Protein AF-A0A7C6XZ20-F1 (afdb_monomer_lite)

Radius of gyration: 19.95 Å; chains: 1; bounding box: 51×32×57 Å

Structure (mmCIF, N/CA/C/O backbone):
data_AF-A0A7C6XZ20-F1
#
_entry.id   AF-A0A7C6XZ20-F1
#
loop_
_atom_site.group_PDB
_atom_site.id
_atom_site.type_symbol
_atom_site.label_atom_id
_atom_site.label_alt_id
_atom_site.label_comp_id
_atom_site.label_asym_id
_atom_site.label_entity_id
_atom_site.label_seq_id
_atom_site.pdbx_PDB_ins_code
_atom_site.Cartn_x
_atom_site.Cartn_y
_atom_site.Cartn_z
_atom_site.occupancy
_atom_site.B_iso_or_equiv
_atom_site.auth_seq_id
_atom_site.auth_comp_id
_atom_site.auth_asym_id
_atom_site.auth_atom_id
_atom_site.pdbx_PDB_model_num
ATOM 1 N N . MET A 1 1 ? 6.135 -9.682 11.814 1.00 58.66 1 MET A N 1
ATOM 2 C CA . MET A 1 1 ? 5.650 -10.751 12.727 1.00 58.66 1 MET A CA 1
ATOM 3 C C . MET A 1 1 ? 5.813 -10.420 14.207 1.00 58.66 1 MET A C 1
ATOM 5 O O . MET A 1 1 ? 4.825 -10.504 14.920 1.00 58.66 1 MET A O 1
ATOM 9 N N . LEU A 1 2 ? 6.999 -10.022 14.689 1.00 64.19 2 LEU A N 1
ATOM 10 C CA . LEU A 1 2 ? 7.198 -9.680 16.112 1.00 64.19 2 LEU A CA 1
ATOM 11 C C . LEU A 1 2 ? 6.292 -8.533 16.599 1.00 64.19 2 LEU A C 1
ATOM 13 O O . LEU A 1 2 ? 5.723 -8.630 17.680 1.00 64.19 2 LEU A O 1
ATOM 17 N N . LEU A 1 3 ? 6.097 -7.497 15.772 1.00 65.62 3 LEU A N 1
ATOM 18 C CA . LEU A 1 3 ? 5.165 -6.393 16.048 1.00 65.62 3 LEU A CA 1
ATOM 19 C C . LEU A 1 3 ? 3.725 -6.888 16.252 1.00 65.62 3 LEU A C 1
ATOM 21 O O . LEU A 1 3 ? 3.135 -6.604 17.286 1.00 65.62 3 LEU A O 1
ATOM 25 N N . ALA A 1 4 ? 3.217 -7.725 15.342 1.00 64.19 4 ALA A N 1
ATOM 26 C CA . ALA A 1 4 ? 1.874 -8.304 15.437 1.00 64.19 4 ALA A CA 1
ATOM 27 C C . ALA A 1 4 ? 1.682 -9.178 16.693 1.00 64.19 4 ALA A C 1
ATOM 29 O O . ALA A 1 4 ? 0.608 -9.195 17.292 1.00 64.19 4 ALA A O 1
ATOM 30 N N . VAL A 1 5 ? 2.727 -9.896 17.127 1.00 68.19 5 VAL A N 1
ATOM 31 C CA . VAL A 1 5 ? 2.691 -10.666 18.382 1.00 68.19 5 VAL A CA 1
ATOM 32 C C . VAL A 1 5 ? 2.621 -9.731 19.590 1.00 68.19 5 VAL A C 1
ATOM 34 O O . VAL A 1 5 ? 1.826 -9.972 20.498 1.00 68.19 5 VAL A O 1
ATOM 37 N N . PHE A 1 6 ? 3.415 -8.660 19.610 1.00 69.44 6 PHE A N 1
ATOM 38 C CA . PHE A 1 6 ? 3.402 -7.706 20.716 1.00 69.44 6 PHE A CA 1
ATOM 39 C C . PHE A 1 6 ? 2.099 -6.895 20.782 1.00 69.44 6 PHE A C 1
ATOM 41 O O . PHE A 1 6 ? 1.522 -6.801 21.866 1.00 69.44 6 PHE A O 1
ATOM 48 N N . GLU A 1 7 ? 1.574 -6.419 19.649 1.00 66.12 7 GLU A N 1
ATOM 49 C CA . GLU A 1 7 ? 0.267 -5.746 19.578 1.00 66.12 7 GLU A CA 1
ATOM 50 C C . GLU A 1 7 ? -0.862 -6.642 20.081 1.00 66.12 7 GLU A C 1
ATOM 52 O O . GLU A 1 7 ? -1.735 -6.190 20.822 1.00 66.12 7 GLU A O 1
ATOM 57 N N . LYS A 1 8 ? -0.828 -7.938 19.744 1.00 66.50 8 LYS A N 1
ATOM 58 C CA . LYS A 1 8 ? -1.790 -8.902 20.282 1.00 66.50 8 LYS A CA 1
ATOM 59 C C . LYS A 1 8 ? -1.717 -8.962 21.810 1.00 66.50 8 LYS A C 1
ATOM 61 O O . LYS A 1 8 ? -2.749 -8.871 22.470 1.00 66.50 8 LYS A O 1
ATOM 66 N N . VAL A 1 9 ? -0.511 -9.079 22.367 1.00 68.12 9 VAL A N 1
ATOM 67 C CA . VAL A 1 9 ? -0.287 -9.179 23.819 1.00 68.12 9 VAL A CA 1
ATOM 68 C C . VAL A 1 9 ? -0.717 -7.909 24.555 1.00 68.12 9 VAL A C 1
ATOM 70 O O . VAL A 1 9 ? -1.315 -7.999 25.627 1.00 68.12 9 VAL A O 1
ATOM 73 N N . ASP A 1 10 ? -0.417 -6.726 24.022 1.00 66.38 10 ASP A N 1
ATOM 74 C CA . ASP A 1 10 ? -0.801 -5.468 24.667 1.00 66.38 10 ASP A CA 1
ATOM 75 C C . ASP A 1 10 ? -2.289 -5.147 24.475 1.00 66.38 10 ASP A C 1
ATOM 77 O O . ASP A 1 10 ? -2.934 -4.697 25.424 1.00 66.38 10 ASP A O 1
ATOM 81 N N . GLY A 1 11 ? -2.870 -5.500 23.325 1.00 64.62 11 GLY A N 1
ATOM 82 C CA . GLY A 1 11 ? -4.315 -5.466 23.120 1.00 64.62 11 GLY A CA 1
ATOM 83 C C . GLY A 1 11 ? -5.056 -6.384 24.097 1.00 64.62 11 GLY A C 1
ATOM 84 O O . GLY A 1 11 ? -6.077 -5.994 24.656 1.00 64.62 11 GLY A O 1
ATOM 85 N N . ASP A 1 12 ? -4.533 -7.582 24.374 1.00 65.44 12 ASP A N 1
ATOM 86 C CA . ASP A 1 12 ? -5.127 -8.508 25.348 1.00 65.44 12 ASP A CA 1
ATOM 87 C C . ASP A 1 12 ? -5.068 -7.959 26.783 1.00 65.44 12 ASP A C 1
ATOM 89 O O . ASP A 1 12 ? -6.020 -8.126 27.549 1.00 65.44 12 ASP A O 1
ATOM 93 N N . LYS A 1 13 ? -4.005 -7.226 27.140 1.00 63.38 13 LYS A N 1
ATOM 94 C CA . LYS A 1 13 ? -3.896 -6.550 28.446 1.00 63.38 13 LYS A CA 1
ATOM 95 C C . LYS A 1 13 ? -4.860 -5.377 28.588 1.00 63.38 13 LYS A C 1
ATOM 97 O O . LYS A 1 13 ? -5.496 -5.254 29.632 1.00 63.38 13 LYS A O 1
ATOM 102 N N . GLN A 1 14 ? -4.983 -4.527 27.567 1.00 60.72 14 GLN A N 1
ATOM 103 C CA . GLN A 1 14 ? -5.932 -3.407 27.582 1.00 60.72 14 GLN A CA 1
ATOM 104 C C . GLN A 1 14 ? -7.381 -3.909 27.660 1.00 60.72 14 GLN A C 1
ATOM 106 O O . GLN A 1 14 ? -8.166 -3.413 28.461 1.00 60.72 14 GLN A O 1
ATOM 111 N N . ARG A 1 15 ? -7.712 -4.992 26.951 1.00 61.09 15 ARG A N 1
ATOM 112 C CA . ARG A 1 15 ? -9.044 -5.617 27.004 1.00 61.09 15 ARG A CA 1
ATOM 113 C C . ARG A 1 15 ? -9.358 -6.274 28.352 1.00 61.09 15 ARG A C 1
ATOM 115 O O . ARG A 1 15 ? -10.503 -6.224 28.803 1.00 61.09 15 ARG A O 1
ATOM 122 N N . ALA A 1 16 ? -8.353 -6.853 29.016 1.00 61.03 16 ALA A N 1
ATOM 123 C CA . ALA A 1 16 ? -8.491 -7.364 30.382 1.00 61.03 16 ALA A CA 1
ATOM 124 C C . ALA A 1 16 ? -8.778 -6.242 31.398 1.00 61.03 16 ALA A C 1
ATOM 126 O O . ALA A 1 16 ? -9.517 -6.462 32.359 1.00 61.03 16 ALA A O 1
ATOM 127 N N . LEU A 1 17 ? -8.244 -5.037 31.161 1.00 60.06 17 LEU A N 1
ATOM 128 C CA . LEU A 1 17 ? -8.538 -3.829 31.940 1.00 60.06 17 LEU A CA 1
ATOM 129 C C . LEU A 1 17 ? -9.943 -3.271 31.646 1.00 60.06 17 LEU A C 1
ATOM 131 O O . LEU A 1 17 ? -10.627 -2.834 32.568 1.00 60.06 17 LEU A O 1
ATOM 135 N N . GLU A 1 18 ? -10.405 -3.334 30.395 1.00 62.81 18 GLU A N 1
ATOM 136 C CA . GLU A 1 18 ? -11.678 -2.741 29.950 1.00 62.81 18 GLU A CA 1
ATOM 137 C C . GLU A 1 18 ? -12.920 -3.637 30.142 1.00 62.81 18 GLU A C 1
ATOM 139 O O . GLU A 1 18 ? -14.040 -3.196 29.890 1.00 62.81 18 GLU A O 1
ATOM 144 N N . LYS A 1 19 ? -12.769 -4.891 30.605 1.00 55.59 19 LYS A N 1
ATOM 145 C CA . LYS A 1 19 ? -13.869 -5.874 30.791 1.00 55.59 19 LYS A CA 1
ATOM 146 C C . LYS A 1 19 ? -14.777 -6.056 29.559 1.00 55.59 19 LYS A C 1
ATOM 148 O O . LYS A 1 19 ? -15.918 -6.510 29.685 1.00 55.59 19 LYS A O 1
ATOM 153 N N . HIS A 1 20 ? -14.287 -5.761 28.359 1.00 53.84 20 HIS A N 1
ATOM 154 C CA . HIS A 1 20 ? -15.035 -5.989 27.129 1.00 53.84 20 HIS A CA 1
ATOM 155 C C . HIS A 1 20 ? -15.012 -7.485 26.776 1.00 53.84 20 HIS A C 1
ATOM 157 O O . HIS A 1 20 ? -13.982 -8.036 26.387 1.00 53.84 20 HIS A O 1
ATOM 163 N N . LYS A 1 21 ? -16.163 -8.161 26.892 1.00 50.88 21 LYS A N 1
ATOM 164 C CA . LYS A 1 21 ? -16.371 -9.502 26.321 1.00 50.88 21 LYS A CA 1
ATOM 165 C C . LYS A 1 21 ? -16.466 -9.375 24.800 1.00 50.88 21 LYS A C 1
ATOM 167 O O . LYS A 1 21 ? -17.549 -9.175 24.264 1.00 50.88 21 LYS A O 1
ATOM 172 N N . SER A 1 22 ? -15.329 -9.456 24.121 1.00 50.06 22 SER A N 1
ATOM 173 C CA . SER A 1 22 ? -15.286 -9.718 22.682 1.00 50.06 22 SER A CA 1
ATOM 174 C C . SER A 1 22 ? -15.245 -11.227 22.444 1.00 50.06 22 SER A C 1
ATOM 176 O O . SER A 1 22 ? -14.646 -11.964 23.233 1.00 50.06 22 SER A O 1
ATOM 178 N N . ASP A 1 23 ? -15.909 -11.689 21.384 1.00 48.66 23 ASP A N 1
ATOM 179 C CA . ASP A 1 23 ? -16.017 -13.097 21.013 1.00 48.66 23 ASP A CA 1
ATOM 180 C C . ASP A 1 23 ? -14.631 -13.752 20.923 1.00 48.66 23 ASP A C 1
ATOM 182 O O . ASP A 1 23 ? -13.866 -13.543 19.977 1.00 48.66 23 ASP A O 1
ATOM 186 N N . ALA A 1 24 ? -14.317 -14.603 21.906 1.00 51.88 24 ALA A N 1
ATOM 187 C CA . ALA A 1 24 ? -13.035 -15.301 22.024 1.00 51.88 24 ALA A CA 1
ATOM 188 C C . ALA A 1 24 ? -12.638 -16.051 20.736 1.00 51.88 24 ALA A C 1
ATOM 190 O O . ALA A 1 24 ? -11.450 -16.214 20.453 1.00 51.88 24 ALA A O 1
ATOM 191 N N . LYS A 1 25 ? -13.628 -16.432 19.919 1.00 46.69 25 LYS A N 1
ATOM 192 C CA . LYS A 1 25 ? -13.483 -17.139 18.642 1.00 46.69 25 LYS A CA 1
ATOM 193 C C . LYS A 1 25 ? -12.648 -16.380 17.596 1.00 46.69 25 LYS A C 1
ATOM 195 O O . LYS A 1 25 ? -11.994 -17.034 16.789 1.00 46.69 25 LYS A O 1
ATOM 200 N N . TYR A 1 26 ? -12.615 -15.042 17.632 1.00 49.41 26 TYR A N 1
ATOM 201 C CA . TYR A 1 26 ? -11.844 -14.216 16.684 1.00 49.41 26 TYR A CA 1
ATOM 202 C C . TYR A 1 26 ? -10.477 -13.753 17.219 1.00 49.41 26 TYR A C 1
ATOM 204 O O . TYR A 1 26 ? -9.626 -13.345 16.435 1.00 49.41 26 TYR A O 1
ATOM 212 N N . ILE A 1 27 ? -10.231 -13.855 18.531 1.00 51.84 27 ILE A N 1
ATOM 213 C CA . ILE A 1 27 ? -9.005 -13.348 19.186 1.00 51.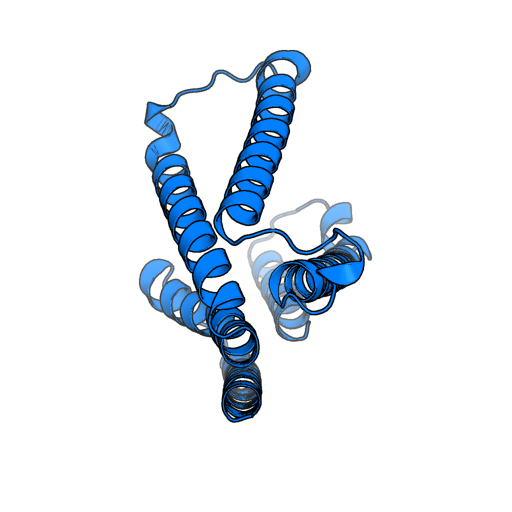84 27 ILE A CA 1
ATOM 214 C C . ILE A 1 27 ? -8.033 -14.490 19.552 1.00 51.84 27 ILE A C 1
ATOM 216 O O . ILE A 1 27 ? -6.809 -14.331 19.485 1.00 51.84 27 ILE A O 1
ATOM 220 N N . THR A 1 28 ? -8.552 -15.682 19.877 1.00 51.19 28 THR A N 1
ATOM 221 C CA . THR A 1 28 ? -7.727 -16.848 20.269 1.00 51.19 28 THR A CA 1
ATOM 222 C C . THR A 1 28 ? -7.436 -17.841 19.143 1.00 51.19 28 THR A C 1
ATOM 224 O O . THR A 1 28 ? -6.599 -18.724 19.312 1.00 51.19 28 THR A O 1
ATOM 227 N N . GLY A 1 29 ? -8.060 -17.697 17.975 1.00 52.72 29 GLY A N 1
ATOM 228 C CA . GLY A 1 29 ? -7.877 -18.634 16.871 1.00 52.72 29 GLY A CA 1
ATOM 229 C C . GLY A 1 29 ? -6.552 -18.427 16.141 1.00 52.72 29 GLY A C 1
ATOM 230 O O . GLY A 1 29 ? -6.146 -17.293 15.890 1.00 52.72 29 GLY A O 1
ATOM 231 N N . ALA A 1 30 ? -5.928 -19.526 15.717 1.00 61.94 30 ALA A N 1
ATOM 232 C CA . ALA A 1 30 ? -4.794 -19.562 14.789 1.00 61.94 30 ALA A CA 1
ATOM 233 C C . ALA A 1 30 ? -4.916 -18.566 13.611 1.00 61.94 30 ALA A C 1
ATOM 235 O O . ALA A 1 30 ? -3.903 -18.076 13.128 1.00 61.94 30 ALA A O 1
ATOM 236 N N . VAL A 1 31 ? -6.144 -18.195 13.221 1.00 64.50 31 VAL A N 1
ATOM 237 C CA . VAL A 1 31 ? -6.498 -17.166 12.228 1.00 64.50 31 VAL A CA 1
ATOM 238 C C . VAL A 1 31 ? -5.764 -15.830 12.424 1.00 64.50 31 VAL A C 1
ATOM 240 O O . VAL A 1 31 ? -5.301 -15.265 11.441 1.00 64.50 31 VAL A O 1
ATOM 243 N N . ALA A 1 32 ? -5.588 -15.339 13.658 1.00 68.75 32 ALA A N 1
ATOM 244 C CA . ALA A 1 32 ? -4.945 -14.038 13.903 1.00 68.75 32 ALA A CA 1
ATOM 245 C C . ALA A 1 32 ? -3.444 -14.016 13.552 1.00 68.75 32 ALA A C 1
ATOM 247 O O . ALA A 1 32 ? -2.888 -12.960 13.273 1.00 68.75 32 ALA A O 1
ATOM 248 N N . ILE A 1 33 ? -2.788 -15.178 13.575 1.00 73.56 33 ILE A N 1
ATOM 249 C CA . ILE A 1 33 ? -1.377 -15.340 13.191 1.00 73.56 33 ILE A CA 1
ATOM 250 C C . ILE A 1 33 ? -1.283 -15.840 11.746 1.00 73.56 33 ILE A C 1
ATOM 252 O O . ILE A 1 33 ? -0.428 -15.400 10.984 1.00 73.56 33 ILE A O 1
ATOM 256 N N . PHE A 1 34 ? -2.196 -16.728 11.359 1.00 81.44 34 PHE A N 1
ATOM 257 C CA . PHE A 1 34 ? -2.276 -17.299 10.024 1.00 81.44 34 PHE A CA 1
ATOM 258 C C . PHE A 1 34 ? -2.538 -16.235 8.957 1.00 81.44 34 PHE A C 1
ATOM 260 O O . PHE A 1 34 ? -1.907 -16.280 7.909 1.00 81.44 34 PHE A O 1
ATOM 267 N N . LEU A 1 35 ? -3.411 -15.258 9.223 1.00 80.69 35 LEU A N 1
ATOM 268 C CA . LEU A 1 35 ? -3.744 -14.213 8.256 1.00 80.69 35 LEU A CA 1
ATOM 269 C C . LEU A 1 35 ? -2.526 -13.328 7.901 1.00 80.69 35 LEU A C 1
ATOM 271 O O . LEU A 1 35 ? -2.255 -13.202 6.711 1.00 80.69 35 LEU A O 1
ATOM 275 N N . PRO A 1 36 ? -1.733 -12.797 8.860 1.00 81.75 36 PRO A N 1
ATOM 276 C CA . PRO A 1 36 ? -0.479 -12.107 8.543 1.00 81.75 36 PRO A CA 1
ATOM 277 C C . PRO A 1 36 ? 0.544 -12.962 7.787 1.00 81.75 36 PRO A C 1
ATOM 279 O O . PRO A 1 36 ? 1.247 -12.443 6.927 1.00 81.75 36 PRO A O 1
ATOM 282 N N . ILE A 1 37 ? 0.653 -14.257 8.108 1.00 83.88 37 ILE A N 1
ATOM 283 C CA . ILE A 1 37 ? 1.583 -15.167 7.419 1.00 83.88 37 ILE A CA 1
ATOM 284 C C . ILE A 1 37 ? 1.138 -15.379 5.973 1.00 83.88 37 ILE A C 1
ATOM 286 O O . ILE A 1 37 ? 1.939 -15.231 5.056 1.00 83.88 37 ILE A O 1
ATOM 290 N N . LEU A 1 38 ? -0.137 -15.711 5.770 1.00 86.06 38 LEU A N 1
ATOM 291 C CA . LEU A 1 38 ? -0.709 -15.916 4.446 1.00 86.06 38 LEU A CA 1
ATOM 292 C C . LEU A 1 38 ? -0.606 -14.642 3.604 1.00 86.06 38 LEU A C 1
ATOM 294 O O . LEU A 1 38 ? -0.208 -14.719 2.447 1.00 86.06 38 LEU A O 1
ATOM 298 N N . TYR A 1 39 ? -0.904 -13.486 4.203 1.00 84.75 39 TYR A N 1
ATOM 299 C CA . TYR A 1 39 ? -0.719 -12.185 3.571 1.00 84.75 39 TYR A CA 1
ATOM 300 C C . TYR A 1 39 ? 0.730 -11.996 3.122 1.00 84.75 39 TYR A C 1
ATOM 302 O O . TYR A 1 39 ? 0.954 -11.743 1.950 1.00 84.75 39 TYR A O 1
ATOM 310 N N . ALA A 1 40 ? 1.711 -12.211 4.006 1.00 84.38 40 ALA A N 1
ATOM 311 C CA . ALA A 1 40 ? 3.124 -12.042 3.665 1.00 84.38 40 ALA A CA 1
ATOM 312 C C . ALA A 1 40 ? 3.590 -12.975 2.532 1.00 84.38 40 ALA A C 1
ATOM 314 O O . ALA A 1 40 ? 4.429 -12.589 1.724 1.00 84.38 40 ALA A O 1
ATOM 315 N N . ILE A 1 41 ? 3.046 -14.195 2.456 1.00 87.31 41 ILE A N 1
ATOM 316 C CA . ILE A 1 41 ? 3.342 -15.128 1.360 1.00 87.31 41 ILE A CA 1
ATOM 317 C C . ILE A 1 41 ? 2.756 -14.613 0.043 1.00 87.31 41 ILE A C 1
ATOM 319 O O . ILE A 1 41 ? 3.467 -14.570 -0.956 1.00 87.31 41 ILE A O 1
ATOM 323 N N . ILE A 1 42 ? 1.477 -14.226 0.032 1.00 87.56 42 ILE A N 1
ATOM 324 C CA . ILE A 1 42 ? 0.810 -13.718 -1.176 1.00 87.56 42 ILE A CA 1
ATOM 325 C C . ILE A 1 42 ? 1.488 -12.428 -1.654 1.00 87.56 42 ILE A C 1
ATOM 327 O O . ILE A 1 42 ? 1.783 -12.295 -2.838 1.00 87.56 42 ILE A O 1
ATOM 331 N N . ASP A 1 43 ? 1.783 -11.518 -0.730 1.00 84.62 43 ASP A N 1
ATOM 332 C CA . ASP A 1 43 ? 2.450 -10.236 -0.968 1.00 84.62 43 ASP A CA 1
ATOM 333 C C . ASP A 1 43 ? 3.854 -10.424 -1.560 1.00 84.62 43 ASP A C 1
ATOM 335 O O . ASP A 1 43 ? 4.183 -9.834 -2.589 1.00 84.62 43 ASP A O 1
ATOM 339 N N . GLY A 1 44 ? 4.651 -11.331 -0.982 1.00 80.69 44 GLY A N 1
ATOM 340 C CA . GLY A 1 44 ? 5.981 -11.664 -1.491 1.00 80.69 44 GLY A CA 1
ATOM 341 C C . GLY A 1 44 ? 5.952 -12.314 -2.876 1.00 80.69 44 GLY A C 1
ATOM 342 O O . GLY A 1 44 ? 6.767 -11.973 -3.729 1.00 80.69 44 GLY A O 1
ATOM 343 N N . VAL A 1 45 ? 4.997 -13.217 -3.130 1.00 85.50 45 VAL A N 1
ATOM 344 C CA . VAL A 1 45 ? 4.816 -13.834 -4.457 1.00 85.50 45 VAL A CA 1
ATOM 345 C C . VAL A 1 45 ? 4.394 -12.791 -5.492 1.00 85.50 45 VAL A C 1
ATOM 347 O O . VAL A 1 45 ? 4.916 -12.803 -6.602 1.00 85.50 45 VAL A O 1
ATOM 350 N N . THR A 1 46 ? 3.489 -11.883 -5.128 1.00 81.62 46 THR A N 1
ATOM 351 C CA . THR A 1 46 ? 2.978 -10.846 -6.035 1.00 81.62 46 THR A CA 1
ATOM 352 C C . THR A 1 46 ? 4.076 -9.844 -6.372 1.00 81.62 46 THR A C 1
ATOM 354 O O . THR A 1 46 ? 4.393 -9.681 -7.541 1.00 81.62 46 THR A O 1
ATOM 357 N N . SER A 1 47 ? 4.771 -9.313 -5.361 1.00 77.38 47 SER A N 1
ATOM 358 C CA . SER A 1 47 ? 5.890 -8.378 -5.551 1.00 77.38 47 SER A CA 1
ATOM 359 C C . SER A 1 47 ? 7.021 -8.980 -6.390 1.00 77.38 47 SER A C 1
ATOM 361 O O . SER A 1 47 ? 7.666 -8.287 -7.173 1.00 77.38 47 SER A O 1
ATOM 363 N N . PHE A 1 48 ? 7.274 -10.284 -6.238 1.00 78.06 48 PHE A N 1
ATOM 364 C CA . PHE A 1 48 ? 8.243 -10.990 -7.067 1.00 78.06 48 PHE A CA 1
ATOM 365 C C . PHE A 1 48 ? 7.778 -11.088 -8.523 1.00 78.06 48 PHE A C 1
ATOM 367 O O . PHE A 1 48 ? 8.560 -10.807 -9.425 1.00 78.06 48 PHE A O 1
ATOM 374 N N . LEU A 1 49 ? 6.514 -11.452 -8.764 1.00 78.69 49 LEU A N 1
ATOM 375 C CA . LEU A 1 49 ? 5.942 -11.482 -10.112 1.00 78.69 49 LEU A CA 1
ATOM 376 C C . LEU A 1 49 ? 5.933 -10.093 -10.760 1.00 78.69 49 LEU A C 1
ATOM 378 O O . LEU A 1 49 ? 6.288 -9.995 -11.930 1.00 78.69 49 LEU A O 1
ATOM 382 N N . ASP A 1 50 ? 5.612 -9.038 -10.010 1.00 76.69 50 ASP A N 1
ATOM 383 C CA . ASP A 1 50 ? 5.683 -7.652 -10.484 1.00 76.69 50 ASP A CA 1
ATOM 384 C C . ASP A 1 50 ? 7.101 -7.287 -10.907 1.00 76.69 50 ASP A C 1
ATOM 386 O O . ASP A 1 50 ? 7.305 -6.791 -12.012 1.00 76.69 50 ASP A O 1
ATOM 390 N N . GLY A 1 51 ? 8.091 -7.620 -10.074 1.00 74.50 51 GLY A N 1
ATOM 391 C CA . GLY A 1 51 ? 9.499 -7.471 -10.423 1.00 74.50 51 GLY A CA 1
ATOM 392 C C . GLY A 1 51 ? 9.853 -8.208 -11.717 1.00 74.50 51 GLY A C 1
ATOM 393 O O . GLY A 1 51 ? 10.478 -7.625 -12.589 1.00 74.50 51 GLY A O 1
ATOM 394 N N . LEU A 1 52 ? 9.417 -9.459 -11.906 1.00 73.81 52 LEU A N 1
ATOM 395 C CA . LEU A 1 52 ? 9.715 -10.222 -13.130 1.00 73.81 52 LEU A CA 1
ATOM 396 C C . LEU A 1 52 ? 9.035 -9.666 -14.390 1.00 73.81 52 LEU A C 1
ATOM 398 O O . LEU A 1 52 ? 9.621 -9.724 -15.473 1.00 73.81 52 LEU A O 1
ATOM 402 N N . VAL A 1 53 ? 7.803 -9.173 -14.258 1.00 72.69 53 VAL A N 1
ATOM 403 C CA . VAL A 1 53 ? 7.010 -8.601 -15.357 1.00 72.69 53 VAL A CA 1
ATOM 404 C C . VAL A 1 53 ? 7.536 -7.217 -15.756 1.00 72.69 53 VAL A C 1
ATOM 406 O O . VAL A 1 53 ? 7.521 -6.889 -16.942 1.00 72.69 53 VAL A O 1
ATOM 409 N N . LEU A 1 54 ? 8.040 -6.430 -14.798 1.00 70.81 54 LEU A N 1
ATOM 410 C CA . LEU A 1 54 ? 8.528 -5.062 -15.015 1.00 70.81 54 LEU A CA 1
ATOM 411 C C . LEU A 1 54 ? 10.031 -4.974 -15.339 1.00 70.81 54 LEU A C 1
ATOM 413 O O . LEU A 1 54 ? 10.428 -4.095 -16.093 1.00 70.81 54 LEU A O 1
ATOM 417 N N . ASP A 1 55 ? 10.871 -5.898 -14.857 1.00 67.56 55 ASP A N 1
ATOM 418 C CA . ASP A 1 55 ? 12.339 -5.903 -15.062 1.00 67.56 55 ASP A CA 1
ATOM 419 C C . ASP A 1 55 ? 12.747 -6.230 -16.519 1.00 67.56 55 ASP A C 1
ATOM 421 O O . ASP A 1 55 ? 13.928 -6.343 -16.841 1.00 67.56 55 ASP A O 1
ATOM 425 N N . GLY A 1 56 ? 11.786 -6.431 -17.433 1.00 59.59 56 GLY A N 1
ATOM 426 C CA . GLY A 1 56 ? 12.013 -6.582 -18.879 1.00 59.59 56 GLY A CA 1
ATOM 427 C C . GLY A 1 56 ? 12.784 -7.841 -19.310 1.00 59.59 56 GLY A C 1
ATOM 428 O O . GLY A 1 56 ? 12.789 -8.186 -20.490 1.00 59.59 56 GLY A O 1
ATOM 429 N N . LYS A 1 57 ? 13.387 -8.592 -18.378 1.00 58.31 57 LYS A N 1
ATOM 430 C CA . LYS A 1 57 ? 14.185 -9.808 -18.637 1.00 58.31 57 LYS A CA 1
ATOM 431 C C . LYS A 1 57 ? 13.387 -10.960 -19.254 1.00 58.31 57 LYS A C 1
ATOM 433 O O . LYS A 1 57 ? 13.981 -11.867 -19.830 1.00 58.31 57 LYS A O 1
ATOM 438 N N . PHE A 1 58 ? 12.058 -10.920 -19.165 1.00 57.28 58 PHE A N 1
ATOM 439 C CA . PHE A 1 58 ? 11.146 -11.880 -19.797 1.00 57.28 58 PHE A CA 1
ATOM 440 C C . PHE A 1 58 ? 10.450 -11.324 -21.050 1.00 57.28 58 PHE A C 1
ATOM 442 O O . PHE A 1 58 ? 9.482 -11.924 -21.529 1.00 57.28 58 PHE A O 1
ATOM 449 N N . ALA A 1 59 ? 10.948 -10.217 -21.618 1.00 55.88 59 ALA A N 1
ATOM 450 C CA . ALA A 1 59 ? 10.438 -9.651 -22.869 1.00 55.88 59 ALA A CA 1
ATOM 451 C C . ALA A 1 59 ? 10.439 -10.672 -24.017 1.00 55.88 59 ALA A C 1
ATOM 453 O O . ALA A 1 59 ? 9.468 -10.742 -24.767 1.00 55.88 59 ALA A O 1
ATOM 454 N N . ASP A 1 60 ? 11.450 -11.546 -24.079 1.00 56.44 60 ASP A N 1
ATOM 455 C CA . ASP A 1 60 ? 11.539 -12.620 -25.080 1.00 56.44 60 ASP A CA 1
ATOM 456 C C . ASP A 1 60 ? 10.428 -13.684 -24.961 1.00 56.44 60 ASP A C 1
ATOM 458 O O . ASP A 1 60 ? 10.153 -14.403 -25.921 1.00 56.44 60 ASP A O 1
ATOM 462 N N . TYR A 1 61 ? 9.750 -13.782 -23.812 1.00 59.69 61 TYR A N 1
ATOM 463 C CA . TYR A 1 61 ? 8.648 -14.724 -23.580 1.00 59.69 61 TYR A CA 1
ATOM 464 C C . TYR A 1 61 ? 7.258 -14.074 -23.702 1.00 59.69 61 TYR A C 1
ATOM 466 O O . TYR A 1 61 ? 6.254 -14.761 -23.515 1.00 59.69 61 TYR A O 1
ATOM 474 N N . GLY A 1 62 ? 7.181 -12.771 -24.007 1.00 58.94 62 GLY A N 1
ATOM 475 C CA . GLY A 1 62 ? 5.920 -12.024 -24.118 1.00 58.94 62 GLY A CA 1
ATOM 476 C C . GLY A 1 62 ? 5.289 -11.614 -22.781 1.00 58.94 62 GLY A C 1
ATOM 477 O O . GLY A 1 62 ? 4.110 -11.278 -22.753 1.00 58.94 62 GLY A O 1
ATOM 478 N N . TRP A 1 63 ? 6.054 -11.656 -21.682 1.00 60.06 63 TRP A N 1
ATOM 479 C CA . TRP A 1 63 ? 5.586 -11.317 -20.327 1.00 60.06 63 TRP A CA 1
ATOM 480 C C . TRP A 1 63 ? 6.048 -9.943 -19.833 1.00 60.06 63 TRP A C 1
ATOM 482 O O . TRP A 1 63 ? 5.683 -9.557 -18.728 1.00 60.06 63 TRP A O 1
ATOM 492 N N . ALA A 1 64 ? 6.846 -9.209 -20.614 1.00 65.12 64 ALA A N 1
ATOM 493 C CA . ALA A 1 64 ? 7.213 -7.845 -20.257 1.00 65.12 64 ALA A CA 1
ATOM 494 C C . ALA A 1 64 ? 6.049 -6.907 -20.581 1.00 65.12 64 ALA A C 1
ATOM 496 O O . ALA A 1 64 ? 5.717 -6.722 -21.753 1.00 65.12 64 ALA A O 1
ATOM 497 N N . LEU A 1 65 ? 5.437 -6.335 -19.548 1.00 68.69 65 LEU A N 1
ATOM 498 C CA . LEU A 1 65 ? 4.508 -5.223 -19.717 1.00 68.69 65 LEU A CA 1
ATOM 499 C C . LEU A 1 65 ? 5.303 -3.924 -19.640 1.00 68.69 65 LEU A C 1
ATOM 501 O O . LEU A 1 65 ? 6.142 -3.750 -18.758 1.00 68.69 65 LEU A O 1
ATOM 505 N N . SER A 1 66 ? 5.004 -2.989 -20.537 1.00 75.00 66 SER A N 1
ATOM 506 C CA . SER A 1 66 ? 5.435 -1.605 -20.345 1.00 75.00 66 SER A CA 1
ATOM 507 C C . SER A 1 66 ? 4.809 -1.019 -19.074 1.00 75.00 66 SER A C 1
ATOM 509 O O . SER A 1 66 ? 3.747 -1.455 -18.631 1.00 75.00 66 SER A O 1
ATOM 511 N N . GLU A 1 67 ? 5.423 0.022 -18.514 1.00 72.50 67 GLU A N 1
ATOM 512 C CA . GLU A 1 67 ? 4.930 0.736 -17.322 1.00 72.50 67 GLU A CA 1
ATOM 513 C C . GLU A 1 67 ? 3.455 1.141 -17.458 1.00 72.50 67 GLU A C 1
ATOM 515 O O . GLU A 1 67 ? 2.651 1.000 -16.536 1.00 72.50 67 GLU A O 1
ATOM 520 N N . TYR A 1 68 ? 3.082 1.589 -18.657 1.00 77.75 68 TYR A N 1
ATOM 521 C CA . TYR A 1 68 ? 1.717 1.974 -18.992 1.00 77.75 68 TYR A CA 1
ATOM 522 C C . TYR A 1 68 ? 0.767 0.777 -19.035 1.00 77.75 68 TYR A C 1
ATOM 524 O O . TYR A 1 68 ? -0.339 0.861 -18.505 1.00 77.75 68 TYR A O 1
ATOM 532 N N . GLU A 1 69 ? 1.177 -0.339 -19.637 1.00 79.19 69 GLU A N 1
ATOM 533 C CA . GLU A 1 69 ? 0.367 -1.560 -19.665 1.00 79.19 69 GLU A CA 1
ATOM 534 C C . GLU A 1 69 ? 0.194 -2.141 -18.262 1.00 79.19 69 GLU A C 1
ATOM 536 O O . GLU A 1 69 ? -0.906 -2.569 -17.910 1.00 79.19 69 GLU A O 1
ATOM 541 N N . ALA A 1 70 ? 1.248 -2.109 -17.444 1.00 79.38 70 ALA A N 1
ATOM 542 C CA . ALA A 1 70 ? 1.197 -2.539 -16.056 1.00 79.38 70 ALA A CA 1
ATOM 543 C C . ALA A 1 70 ? 0.221 -1.667 -15.259 1.00 79.38 70 ALA A C 1
ATOM 545 O O . ALA A 1 70 ? -0.690 -2.197 -14.624 1.00 79.38 70 ALA A O 1
ATOM 546 N N . ASN A 1 71 ? 0.329 -0.338 -15.361 1.00 83.88 71 ASN A N 1
ATOM 547 C CA . ASN A 1 71 ? -0.579 0.568 -14.661 1.00 83.88 71 ASN A CA 1
ATOM 548 C C . ASN A 1 71 ? -2.044 0.383 -15.104 1.00 83.88 71 ASN A C 1
ATOM 550 O O . ASN A 1 71 ? -2.937 0.324 -14.261 1.00 83.88 71 ASN A O 1
ATOM 554 N N . ILE A 1 72 ? -2.298 0.205 -16.407 1.00 84.62 72 ILE A N 1
ATOM 555 C CA . ILE A 1 72 ? -3.648 -0.073 -16.927 1.00 84.62 72 ILE A CA 1
ATOM 556 C C . ILE A 1 72 ? -4.180 -1.409 -16.392 1.00 84.62 72 ILE A C 1
ATOM 558 O O . ILE A 1 72 ? -5.334 -1.489 -15.973 1.00 84.62 72 ILE A O 1
ATOM 562 N N . SER A 1 73 ? -3.358 -2.460 -16.381 1.00 85.62 73 SER A N 1
ATOM 563 C CA . SER A 1 73 ? -3.738 -3.774 -15.846 1.00 85.62 73 SER A CA 1
ATOM 564 C C . SER A 1 73 ? -4.114 -3.694 -14.360 1.00 85.62 73 SER A C 1
ATOM 566 O O . SER A 1 73 ? -5.133 -4.247 -13.926 1.00 85.62 73 SER A O 1
ATOM 568 N N . TYR A 1 74 ? -3.342 -2.928 -13.588 1.00 82.81 74 TYR A N 1
ATOM 569 C CA . TYR A 1 74 ? -3.626 -2.652 -12.185 1.00 82.81 74 TYR A CA 1
ATOM 570 C C . TYR A 1 74 ? -4.948 -1.897 -11.990 1.00 82.81 74 TYR A C 1
A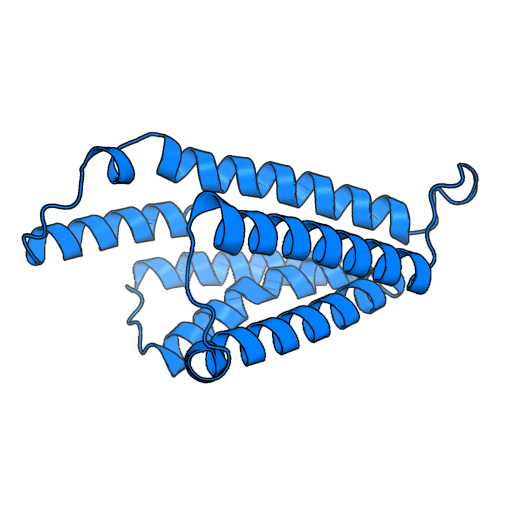TOM 572 O O . TYR A 1 74 ? -5.808 -2.345 -11.226 1.00 82.81 74 TYR A O 1
ATOM 580 N N . GLU A 1 75 ? -5.164 -0.799 -12.720 1.00 86.06 75 GLU A N 1
ATOM 581 C CA . GLU A 1 75 ? -6.409 -0.021 -12.659 1.00 86.06 75 GLU A CA 1
ATOM 582 C C . GLU A 1 75 ? -7.640 -0.859 -13.046 1.00 86.06 75 GLU A C 1
ATOM 584 O O . GLU A 1 75 ? -8.686 -0.770 -12.396 1.00 86.06 75 GLU A O 1
ATOM 589 N N . LEU A 1 76 ? -7.520 -1.732 -14.053 1.00 87.06 76 LEU A N 1
ATOM 590 C CA . LEU A 1 76 ? -8.587 -2.655 -14.452 1.00 87.06 76 LEU A CA 1
ATOM 591 C C . LEU A 1 76 ? -8.894 -3.694 -13.369 1.00 87.06 76 LEU A C 1
ATOM 593 O O . LEU A 1 76 ? -10.061 -4.018 -13.136 1.00 87.06 76 LEU A O 1
ATOM 597 N N . THR A 1 77 ? -7.870 -4.192 -12.677 1.00 87.75 77 THR A N 1
ATOM 598 C CA . THR A 1 77 ? -8.041 -5.130 -11.561 1.00 87.75 77 THR A CA 1
ATOM 599 C C . THR A 1 77 ? -8.767 -4.457 -10.397 1.00 87.75 77 THR A C 1
ATOM 601 O O . THR A 1 77 ? -9.726 -5.010 -9.854 1.00 87.75 77 THR A O 1
ATOM 604 N N . PHE A 1 78 ? -8.386 -3.224 -10.060 1.00 86.62 78 PHE A N 1
ATOM 605 C CA . PHE A 1 78 ? -9.082 -2.420 -9.055 1.00 86.62 78 PHE A CA 1
ATOM 606 C C . PHE A 1 78 ? -10.522 -2.114 -9.451 1.00 86.62 78 PHE A C 1
ATOM 608 O O . PHE A 1 78 ? -11.418 -2.220 -8.613 1.00 86.62 78 PHE A O 1
ATOM 615 N N . LEU A 1 79 ? -10.779 -1.829 -10.728 1.00 88.31 79 LEU A N 1
ATOM 616 C CA . LEU A 1 79 ? -12.134 -1.655 -11.238 1.00 88.31 79 LEU A CA 1
ATOM 617 C C . LEU A 1 79 ? -12.962 -2.939 -11.085 1.00 88.31 79 LEU A C 1
ATOM 619 O O . LEU A 1 79 ? -14.096 -2.882 -10.610 1.00 88.31 79 LEU A O 1
ATOM 623 N N . ALA A 1 80 ? -12.407 -4.102 -11.429 1.00 89.56 80 ALA A N 1
ATOM 624 C CA . ALA A 1 80 ? -13.086 -5.386 -11.268 1.00 89.56 80 ALA A CA 1
ATOM 625 C C . ALA A 1 80 ? -13.410 -5.681 -9.791 1.00 89.56 80 ALA A C 1
ATOM 627 O O . ALA A 1 80 ? -14.546 -6.039 -9.460 1.00 89.56 80 ALA A O 1
ATOM 628 N N . CYS A 1 81 ? -12.451 -5.456 -8.888 1.00 89.12 81 CYS A N 1
ATOM 629 C CA . CYS A 1 81 ? -12.650 -5.568 -7.443 1.00 89.12 81 CYS A CA 1
ATOM 630 C C . CYS A 1 81 ? -13.716 -4.588 -6.933 1.00 89.12 81 CYS A C 1
ATOM 632 O O . CYS A 1 81 ? -14.590 -4.978 -6.156 1.00 89.12 81 CYS A O 1
ATOM 634 N N . ALA A 1 82 ? -13.697 -3.338 -7.405 1.00 87.38 82 ALA A N 1
ATOM 635 C CA . ALA A 1 82 ? -14.677 -2.318 -7.050 1.00 87.38 82 ALA A CA 1
ATOM 636 C C . ALA A 1 82 ? -16.088 -2.702 -7.510 1.00 87.38 82 ALA A C 1
ATOM 638 O O . ALA A 1 82 ? -17.037 -2.565 -6.740 1.00 87.38 82 ALA A O 1
ATOM 639 N N . LEU A 1 83 ? -16.240 -3.242 -8.723 1.00 90.25 83 LEU A N 1
ATOM 640 C CA . LEU A 1 83 ? -17.519 -3.749 -9.226 1.00 90.25 83 LEU A CA 1
ATOM 641 C C . LEU A 1 83 ? -18.027 -4.931 -8.392 1.00 90.25 83 LEU A C 1
ATOM 643 O O . LEU A 1 83 ? -19.207 -4.965 -8.039 1.00 90.25 83 LEU A O 1
ATOM 647 N N . GLY A 1 84 ? -17.148 -5.867 -8.022 1.00 90.38 84 GLY A N 1
ATOM 648 C CA . GLY A 1 84 ? -17.490 -6.986 -7.141 1.00 90.38 84 GLY A CA 1
ATOM 649 C C . GLY A 1 84 ? -17.924 -6.525 -5.746 1.00 90.38 84 GLY A C 1
ATOM 650 O O . GLY A 1 84 ? -18.961 -6.958 -5.235 1.00 90.38 84 GLY A O 1
ATOM 651 N N . ALA A 1 85 ? -17.180 -5.592 -5.147 1.00 87.44 85 ALA A N 1
ATOM 652 C CA . ALA A 1 85 ? -17.520 -4.993 -3.861 1.00 87.44 85 ALA A CA 1
ATOM 653 C C . ALA A 1 85 ? -18.841 -4.212 -3.934 1.00 87.44 85 ALA A C 1
ATOM 655 O O . ALA A 1 85 ? -19.693 -4.357 -3.058 1.00 87.44 85 ALA A O 1
ATOM 656 N N . LEU A 1 86 ? -19.059 -3.441 -5.002 1.00 86.94 86 LEU A N 1
ATOM 657 C CA . LEU A 1 86 ? -20.298 -2.704 -5.236 1.00 86.94 86 LEU A CA 1
ATOM 658 C C . LEU A 1 86 ? -21.490 -3.657 -5.377 1.00 86.94 86 LEU A C 1
ATOM 660 O O . LEU A 1 86 ? -22.523 -3.445 -4.742 1.00 86.94 86 LEU A O 1
ATOM 664 N N . PHE A 1 87 ? -21.335 -4.738 -6.143 1.00 89.81 87 PHE A N 1
ATOM 665 C CA . PHE A 1 87 ? -22.350 -5.780 -6.270 1.00 89.81 87 PHE A CA 1
ATOM 666 C C . PHE A 1 87 ? -22.678 -6.406 -4.910 1.00 89.81 87 PHE A C 1
ATOM 668 O O . PHE A 1 87 ? -23.846 -6.494 -4.531 1.00 89.81 87 PHE A O 1
ATOM 675 N N . TYR A 1 88 ? -21.660 -6.771 -4.128 1.00 89.81 88 TYR A N 1
ATOM 676 C CA . TYR A 1 88 ? -21.845 -7.312 -2.782 1.00 89.81 88 TYR A CA 1
ATOM 677 C C . TYR A 1 88 ? -22.588 -6.331 -1.858 1.00 89.81 88 TYR A C 1
ATOM 679 O O . TYR A 1 88 ? -23.526 -6.714 -1.150 1.00 89.81 88 TYR A O 1
ATOM 687 N N . LEU A 1 89 ? -22.223 -5.049 -1.888 1.00 87.25 89 LEU A N 1
ATOM 688 C CA . LEU A 1 89 ? -22.834 -4.015 -1.054 1.00 87.25 89 LEU A CA 1
ATOM 689 C C . LEU A 1 89 ? -24.290 -3.726 -1.436 1.00 87.25 89 LEU A C 1
ATOM 691 O O . LEU A 1 89 ? -25.132 -3.584 -0.546 1.00 87.25 89 LEU A O 1
ATOM 695 N N . LEU A 1 90 ? -24.599 -3.665 -2.733 1.00 87.25 90 LEU A N 1
ATOM 696 C CA . LEU A 1 90 ? -25.933 -3.332 -3.234 1.00 87.25 90 LEU A CA 1
ATOM 697 C C . LEU A 1 90 ? -26.890 -4.530 -3.209 1.00 87.25 90 LEU A C 1
ATOM 699 O O . LEU A 1 90 ? -28.028 -4.393 -2.761 1.00 87.25 90 LEU A O 1
ATOM 703 N N . VAL A 1 91 ? -26.442 -5.701 -3.668 1.00 86.44 91 VAL A N 1
ATOM 704 C CA . VAL A 1 91 ? -27.307 -6.874 -3.878 1.00 86.44 91 VAL A CA 1
ATOM 705 C C . VAL A 1 91 ? -27.422 -7.721 -2.616 1.00 86.44 91 VAL A C 1
ATOM 707 O O . VAL A 1 91 ? -28.530 -8.080 -2.215 1.00 86.44 91 VAL A O 1
ATOM 710 N N . ILE A 1 92 ? -26.294 -8.014 -1.963 1.00 88.38 92 ILE A N 1
ATOM 711 C CA . ILE A 1 92 ? -26.261 -8.912 -0.800 1.00 88.38 92 ILE A CA 1
ATOM 712 C C . ILE A 1 92 ? -26.515 -8.127 0.488 1.00 88.38 92 ILE A C 1
ATOM 714 O O . ILE A 1 92 ? -27.400 -8.478 1.267 1.00 88.38 92 ILE A O 1
ATOM 718 N N . ARG A 1 93 ? -25.759 -7.048 0.724 1.00 84.69 93 ARG A N 1
ATOM 719 C CA . ARG A 1 93 ? -25.835 -6.279 1.981 1.00 84.69 93 ARG A CA 1
ATOM 720 C C . ARG A 1 93 ? -26.884 -5.167 1.965 1.00 84.69 93 ARG A C 1
ATOM 722 O O . ARG A 1 93 ? -27.212 -4.663 3.038 1.00 84.69 93 ARG A O 1
ATOM 729 N N . LYS A 1 94 ? -27.409 -4.797 0.790 1.00 84.00 94 LYS A N 1
ATOM 730 C CA . LYS A 1 94 ? -28.413 -3.734 0.582 1.00 84.00 94 LYS A CA 1
ATOM 731 C C . LYS A 1 94 ? -28.088 -2.434 1.334 1.00 84.00 94 LYS A C 1
ATOM 733 O O . LYS A 1 94 ? -28.973 -1.787 1.898 1.00 84.00 94 LYS A O 1
ATOM 738 N N . GLN A 1 95 ? -26.811 -2.061 1.387 1.00 79.25 95 GLN A N 1
ATOM 739 C CA . GLN A 1 95 ? -26.372 -0.867 2.107 1.00 79.25 95 GLN A CA 1
ATOM 740 C C . GLN A 1 95 ? -26.641 0.406 1.296 1.00 79.25 95 GLN A C 1
ATOM 742 O O . GLN A 1 95 ? -26.440 0.452 0.085 1.00 79.25 95 GLN A O 1
ATOM 747 N N . LYS A 1 96 ? -27.084 1.469 1.981 1.00 74.62 96 LYS A N 1
ATOM 748 C CA . LYS A 1 96 ? -27.249 2.800 1.380 1.00 74.62 96 LYS A CA 1
ATOM 749 C C . LYS A 1 96 ? -25.886 3.487 1.319 1.00 74.62 96 LYS A C 1
ATOM 751 O O . LYS A 1 96 ? -25.367 3.896 2.352 1.00 74.62 96 LYS A O 1
ATOM 756 N N . ILE A 1 97 ? -25.329 3.622 0.120 1.00 73.69 97 ILE A N 1
ATOM 757 C CA . ILE A 1 97 ? -24.051 4.307 -0.099 1.00 73.69 97 ILE A CA 1
ATOM 758 C C . ILE A 1 97 ? -24.281 5.817 0.026 1.00 73.69 97 ILE A C 1
ATOM 760 O O . ILE A 1 97 ? -25.058 6.398 -0.731 1.00 73.69 97 ILE A O 1
ATOM 764 N N . ARG A 1 98 ? -23.622 6.461 0.993 1.00 75.31 98 ARG A N 1
ATOM 765 C CA . ARG A 1 98 ? -23.658 7.916 1.188 1.00 75.31 98 ARG A CA 1
ATOM 766 C C . ARG A 1 98 ? -22.270 8.494 0.958 1.00 75.31 98 ARG A C 1
ATOM 768 O O . ARG A 1 98 ? -21.468 8.570 1.875 1.00 75.31 98 ARG A O 1
ATOM 775 N N . LEU A 1 99 ? -22.002 8.935 -0.269 1.00 66.50 99 LEU A N 1
ATOM 776 C CA . LEU A 1 99 ? -20.685 9.449 -0.680 1.00 66.50 99 LEU A CA 1
ATOM 777 C C . LEU A 1 99 ? -20.178 10.607 0.201 1.00 66.50 99 LEU A C 1
ATOM 779 O O . LEU A 1 99 ? -18.982 10.732 0.441 1.00 66.50 99 LEU A O 1
ATOM 783 N N . TRP A 1 100 ? -21.090 11.430 0.721 1.00 71.19 100 TRP A N 1
ATOM 784 C CA . TRP A 1 100 ? -20.759 12.578 1.570 1.00 71.19 100 TRP A CA 1
ATOM 785 C C . TRP A 1 100 ? -20.289 12.213 2.981 1.00 71.19 100 TRP A C 1
ATOM 787 O O . TRP A 1 100 ? -19.540 12.993 3.571 1.00 71.19 100 TRP A O 1
ATOM 797 N N . ASP A 1 101 ? -20.681 11.044 3.490 1.00 74.19 101 ASP A N 1
ATOM 798 C CA . ASP A 1 101 ? -20.237 10.533 4.793 1.00 74.19 101 ASP A CA 1
ATOM 799 C C . ASP A 1 101 ? -18.883 9.800 4.675 1.00 74.19 101 ASP A C 1
ATOM 801 O O . ASP A 1 101 ? -18.218 9.539 5.673 1.00 74.19 101 ASP A O 1
ATOM 805 N N . GLU A 1 102 ? -18.432 9.526 3.445 1.00 77.38 102 GLU A N 1
ATOM 806 C CA . GLU A 1 102 ? -17.270 8.684 3.132 1.00 77.38 102 GLU A CA 1
ATOM 807 C C . GLU A 1 102 ? -16.055 9.487 2.632 1.00 77.38 102 GLU A C 1
ATOM 809 O O . GLU A 1 102 ? -15.120 8.933 2.055 1.00 77.38 102 GLU A O 1
ATOM 814 N N . LYS A 1 103 ? -16.021 10.804 2.879 1.00 80.25 103 LYS A N 1
ATOM 815 C CA . LYS A 1 103 ? -14.895 11.693 2.520 1.00 80.25 103 LYS A CA 1
ATOM 816 C C . LYS A 1 103 ? -13.506 11.163 2.907 1.00 80.25 103 LYS A C 1
ATOM 818 O O . LYS A 1 103 ? -12.623 11.227 2.054 1.00 80.25 103 LYS A O 1
ATOM 823 N N . PRO A 1 104 ? -13.266 10.638 4.129 1.00 80.88 104 PRO A N 1
ATOM 824 C CA . PRO A 1 104 ? -11.956 10.077 4.458 1.00 80.88 104 PRO A CA 1
ATOM 825 C C . PRO A 1 104 ? -11.615 8.848 3.607 1.00 80.88 104 PRO A C 1
ATOM 827 O O . PRO A 1 104 ? -10.455 8.672 3.251 1.00 80.88 104 PRO A O 1
ATOM 830 N N . LYS A 1 105 ? -12.608 8.040 3.208 1.00 80.94 105 LYS A N 1
ATOM 831 C CA . LYS A 1 105 ? -12.385 6.915 2.288 1.00 80.94 105 LYS A CA 1
ATOM 832 C C . LYS A 1 105 ? -12.049 7.396 0.882 1.00 80.94 105 LYS A C 1
ATOM 834 O O . LYS A 1 105 ? -11.189 6.811 0.242 1.00 80.94 105 LYS A O 1
ATOM 839 N N . LEU A 1 106 ? -12.671 8.483 0.425 1.00 82.38 106 LEU A N 1
ATOM 840 C CA . LEU A 1 106 ? -12.345 9.088 -0.868 1.00 82.38 106 LEU A CA 1
ATOM 841 C C . LEU A 1 106 ? -10.924 9.669 -0.882 1.00 82.38 106 LEU A C 1
ATOM 843 O O . LEU A 1 106 ? -10.187 9.460 -1.838 1.00 82.38 106 LEU A O 1
ATOM 847 N N . ALA A 1 107 ? -10.520 10.357 0.190 1.00 84.25 107 ALA A N 1
ATOM 848 C CA . ALA A 1 107 ? -9.149 10.841 0.341 1.00 84.25 107 ALA A CA 1
ATOM 849 C C . ALA A 1 107 ? -8.139 9.680 0.387 1.00 84.25 107 ALA A C 1
ATOM 851 O O . ALA A 1 107 ? -7.086 9.762 -0.239 1.00 84.25 107 ALA A O 1
ATOM 852 N N . GLY A 1 108 ? -8.491 8.585 1.071 1.00 84.75 108 GLY A N 1
ATOM 853 C CA . GLY A 1 108 ? -7.717 7.343 1.070 1.00 84.75 108 GLY A CA 1
ATOM 854 C C . GLY A 1 108 ? -7.567 6.748 -0.330 1.00 84.75 108 GLY A C 1
ATOM 855 O O . GLY A 1 108 ? -6.448 6.487 -0.744 1.00 84.75 108 GLY A O 1
ATOM 856 N N . ALA A 1 109 ? -8.660 6.638 -1.089 1.00 84.75 109 ALA A N 1
ATOM 857 C CA . ALA A 1 109 ? -8.642 6.108 -2.453 1.00 84.75 109 ALA A CA 1
ATOM 858 C C . ALA A 1 109 ? -7.777 6.951 -3.407 1.00 84.75 109 ALA A C 1
ATOM 860 O O . ALA A 1 109 ? -7.057 6.407 -4.243 1.00 84.75 109 ALA A O 1
ATOM 861 N N . LEU A 1 110 ? -7.800 8.282 -3.265 1.00 86.00 110 LEU A N 1
ATOM 862 C CA . LEU A 1 110 ? -6.915 9.170 -4.027 1.00 86.00 110 LEU A CA 1
ATOM 863 C C . LEU A 1 110 ? -5.442 8.965 -3.649 1.00 86.00 110 LEU A C 1
ATOM 865 O O . LEU A 1 110 ? -4.590 8.922 -4.532 1.00 86.00 110 LEU A O 1
ATOM 869 N N . CYS A 1 111 ? -5.148 8.817 -2.355 1.00 86.88 111 CYS A N 1
ATOM 870 C CA . CYS A 1 111 ? -3.797 8.542 -1.865 1.00 86.88 111 CYS A CA 1
ATOM 871 C C . CYS A 1 111 ? -3.283 7.182 -2.362 1.00 86.88 111 CYS A C 1
ATOM 873 O O . CYS A 1 111 ? -2.150 7.082 -2.818 1.00 86.88 111 CYS A O 1
ATOM 875 N N . GLU A 1 112 ? -4.136 6.159 -2.335 1.00 84.88 112 GLU A N 1
ATOM 876 C CA . GLU A 1 112 ? -3.837 4.816 -2.833 1.00 84.88 112 GLU A CA 1
ATOM 877 C C . GLU A 1 112 ? -3.551 4.828 -4.338 1.00 84.88 112 GLU A C 1
ATOM 879 O O . GLU A 1 112 ? -2.523 4.315 -4.766 1.00 84.88 112 GLU A O 1
ATOM 884 N N . THR A 1 113 ? -4.382 5.515 -5.128 1.00 86.12 113 THR A N 1
ATOM 885 C CA . THR A 1 113 ? -4.176 5.652 -6.582 1.00 86.12 113 THR A CA 1
ATOM 886 C C . THR A 1 113 ? -2.871 6.395 -6.897 1.00 86.12 113 THR A C 1
ATOM 888 O O . THR A 1 113 ? -2.099 5.972 -7.754 1.00 86.12 113 THR A O 1
ATOM 891 N N . ALA A 1 114 ? -2.581 7.485 -6.178 1.00 86.44 114 ALA A N 1
ATOM 892 C CA . ALA A 1 114 ? -1.335 8.236 -6.345 1.00 86.44 114 ALA A CA 1
ATOM 893 C C . ALA A 1 114 ? -0.095 7.418 -5.935 1.00 86.44 114 ALA A C 1
ATOM 895 O O . ALA A 1 114 ? 0.949 7.487 -6.589 1.00 86.44 114 ALA A O 1
ATOM 896 N N . GLY A 1 115 ? -0.214 6.631 -4.863 1.00 84.25 115 GLY A N 1
ATOM 897 C CA . GLY A 1 115 ? 0.824 5.719 -4.398 1.00 84.25 115 GLY A CA 1
ATOM 898 C C . GLY A 1 115 ? 1.096 4.599 -5.399 1.00 84.25 115 GLY A C 1
ATOM 899 O O . GLY A 1 115 ? 2.253 4.351 -5.717 1.00 84.25 115 GLY A O 1
ATOM 900 N N . GLN A 1 116 ? 0.047 3.989 -5.954 1.00 83.00 116 GLN A N 1
ATOM 901 C CA . GLN A 1 116 ? 0.154 2.951 -6.980 1.00 83.00 116 GLN A CA 1
ATOM 902 C C . GLN A 1 116 ? 0.839 3.469 -8.246 1.00 83.00 116 GLN A C 1
ATOM 904 O O . GLN A 1 116 ? 1.751 2.823 -8.754 1.00 83.00 116 GLN A O 1
ATOM 909 N N . PHE A 1 117 ? 0.447 4.653 -8.727 1.00 84.25 117 PHE A N 1
ATOM 910 C CA . PHE A 1 117 ? 1.107 5.276 -9.872 1.00 84.25 117 PHE A CA 1
ATOM 911 C C . PHE A 1 117 ? 2.604 5.439 -9.581 1.00 84.25 117 PHE A C 1
ATOM 913 O O . PHE A 1 117 ? 3.446 4.938 -10.315 1.00 84.25 117 PHE A O 1
ATOM 920 N N . THR A 1 118 ? 2.949 6.033 -8.437 1.00 83.69 118 THR A N 1
ATOM 921 C CA . THR A 1 118 ? 4.351 6.233 -8.043 1.00 83.69 118 THR A CA 1
ATOM 922 C C . THR A 1 118 ? 5.117 4.906 -7.910 1.00 83.69 118 THR A C 1
ATOM 924 O O . THR A 1 118 ? 6.282 4.842 -8.290 1.00 83.69 118 THR A O 1
ATOM 927 N N . TYR A 1 119 ? 4.467 3.844 -7.420 1.00 80.19 119 TYR A N 1
ATOM 928 C CA . TYR A 1 119 ? 5.036 2.498 -7.300 1.00 80.19 119 TYR A CA 1
ATOM 929 C C . TYR A 1 119 ? 5.429 1.911 -8.659 1.00 80.19 119 TYR A C 1
ATOM 931 O O . TYR A 1 119 ? 6.564 1.464 -8.803 1.00 80.19 119 TYR A O 1
ATOM 939 N N . VAL A 1 120 ? 4.532 1.935 -9.653 1.00 79.75 120 VAL A N 1
ATOM 940 C CA . VAL A 1 120 ? 4.789 1.324 -10.972 1.00 79.75 120 VAL A CA 1
ATOM 941 C C . VAL A 1 120 ? 5.960 2.016 -11.668 1.00 79.75 120 VAL A C 1
ATOM 943 O O . VAL A 1 120 ? 6.867 1.340 -12.145 1.00 79.75 120 VAL A O 1
ATOM 946 N N . PHE A 1 121 ? 5.994 3.352 -11.650 1.00 77.56 121 PHE A N 1
ATOM 947 C CA . PHE A 1 121 ? 7.103 4.115 -12.233 1.00 77.56 121 PHE A CA 1
ATOM 948 C C . PHE A 1 121 ? 8.425 3.895 -11.478 1.00 77.56 121 PHE A C 1
ATOM 950 O O . PHE A 1 121 ? 9.473 3.751 -12.101 1.00 77.56 121 PHE A O 1
ATOM 957 N N . ALA A 1 122 ? 8.400 3.815 -10.141 1.00 78.38 122 ALA A N 1
ATOM 958 C CA . ALA A 1 122 ? 9.610 3.555 -9.355 1.00 78.38 122 ALA A CA 1
ATOM 959 C C . ALA A 1 122 ? 10.170 2.139 -9.582 1.00 78.38 122 ALA A C 1
ATOM 961 O O . ALA A 1 122 ? 11.384 1.969 -9.693 1.00 78.38 122 ALA A O 1
ATOM 962 N N . MET A 1 123 ? 9.295 1.131 -9.666 1.00 72.50 123 MET A N 1
ATOM 963 C CA . MET A 1 123 ? 9.676 -0.256 -9.950 1.00 72.50 123 MET A CA 1
ATOM 964 C C . MET A 1 123 ? 10.179 -0.456 -11.378 1.00 72.50 123 MET A C 1
ATOM 966 O O . MET A 1 123 ? 11.015 -1.326 -11.595 1.00 72.50 123 MET A O 1
ATOM 970 N N . ALA A 1 124 ? 9.702 0.337 -12.336 1.00 71.12 124 ALA A N 1
ATOM 971 C CA . ALA A 1 124 ? 10.179 0.277 -13.710 1.00 71.12 124 ALA A CA 1
ATOM 972 C C . ALA A 1 124 ? 11.563 0.917 -13.901 1.00 71.12 124 ALA A C 1
ATOM 974 O O . ALA A 1 124 ? 12.387 0.379 -14.636 1.00 71.12 124 ALA A O 1
ATOM 975 N N . ASP A 1 125 ? 11.836 2.036 -13.221 1.00 72.75 125 ASP A N 1
ATOM 976 C CA . ASP A 1 125 ? 13.102 2.767 -13.367 1.00 72.75 125 ASP A CA 1
ATOM 977 C C . ASP A 1 125 ? 14.225 2.168 -12.500 1.00 72.75 125 ASP A C 1
ATOM 979 O O . ASP A 1 125 ? 15.341 1.935 -12.966 1.00 72.75 125 ASP A O 1
ATOM 983 N N . THR A 1 126 ? 13.945 1.873 -11.222 1.00 69.00 126 THR A N 1
ATOM 984 C CA . THR A 1 126 ? 14.953 1.364 -10.271 1.00 69.00 126 THR A CA 1
ATOM 985 C C . THR A 1 126 ? 14.394 0.290 -9.324 1.00 69.00 126 THR A C 1
ATOM 987 O O . THR A 1 126 ? 14.305 0.511 -8.113 1.00 69.00 126 THR A O 1
ATOM 990 N N . PRO A 1 127 ? 14.081 -0.926 -9.814 1.00 66.50 127 PRO A N 1
ATOM 991 C CA . PRO A 1 127 ? 13.466 -1.974 -8.991 1.00 66.50 127 PRO A CA 1
ATOM 992 C C . PRO A 1 127 ? 14.302 -2.369 -7.759 1.00 66.50 127 PRO A C 1
ATOM 994 O O . PRO A 1 127 ? 13.749 -2.659 -6.697 1.00 66.50 127 PRO A O 1
ATOM 997 N N . VAL A 1 128 ? 15.637 -2.307 -7.870 1.00 66.81 128 VAL A N 1
ATOM 998 C CA . VAL A 1 128 ? 16.579 -2.593 -6.768 1.00 66.81 128 VAL A CA 1
ATOM 999 C C . VAL A 1 128 ? 16.423 -1.596 -5.613 1.00 66.81 128 VAL A C 1
ATOM 1001 O O . VAL A 1 128 ? 16.431 -1.996 -4.454 1.00 66.81 128 VAL A O 1
ATOM 1004 N N . LEU A 1 129 ? 16.198 -0.312 -5.915 1.00 65.75 129 LEU A N 1
ATOM 1005 C CA . LEU A 1 129 ? 16.031 0.740 -4.906 1.00 65.75 129 LEU A CA 1
ATOM 1006 C C . LEU A 1 129 ? 14.569 0.884 -4.451 1.00 65.75 129 LEU A C 1
ATOM 1008 O O . LEU A 1 129 ? 14.294 1.235 -3.300 1.00 65.75 129 LEU A O 1
ATOM 1012 N N . ALA A 1 130 ? 13.622 0.575 -5.338 1.00 69.31 130 ALA A N 1
ATOM 1013 C CA . ALA A 1 130 ? 12.196 0.663 -5.070 1.00 69.31 130 ALA A CA 1
ATOM 1014 C C . ALA A 1 130 ? 11.772 -0.280 -3.936 1.00 69.31 130 ALA A C 1
ATOM 1016 O O . ALA A 1 130 ? 11.066 0.150 -3.025 1.00 69.31 130 ALA A O 1
ATOM 1017 N N . ALA A 1 131 ? 12.230 -1.536 -3.930 1.00 67.44 131 ALA A N 1
ATOM 1018 C CA . ALA A 1 131 ? 11.834 -2.514 -2.912 1.00 67.44 131 ALA A CA 1
ATOM 1019 C C . ALA A 1 131 ? 12.192 -2.084 -1.462 1.00 67.44 131 ALA A C 1
ATOM 1021 O O . ALA A 1 131 ? 11.301 -2.093 -0.601 1.00 67.44 131 ALA A O 1
ATOM 1022 N N . PRO A 1 132 ? 13.424 -1.621 -1.162 1.00 69.88 132 PRO A N 1
ATOM 1023 C CA . PRO A 1 132 ? 13.768 -1.021 0.131 1.00 69.88 132 PRO A CA 1
ATOM 1024 C C . PRO A 1 132 ? 12.967 0.250 0.444 1.00 69.88 132 PRO A C 1
ATOM 1026 O O . PRO A 1 132 ? 12.491 0.425 1.569 1.00 69.88 132 PRO A O 1
ATOM 1029 N N . MET A 1 133 ? 12.766 1.132 -0.543 1.00 72.75 133 MET A N 1
ATOM 1030 C CA . MET A 1 133 ? 11.972 2.350 -0.351 1.00 72.75 133 MET A CA 1
ATOM 1031 C C . MET A 1 133 ? 10.524 2.036 0.021 1.00 72.75 133 MET A C 1
ATOM 1033 O O . MET A 1 133 ? 9.980 2.669 0.926 1.00 72.75 133 MET A O 1
ATOM 1037 N N . ILE A 1 134 ? 9.913 1.029 -0.600 1.00 76.06 134 ILE A N 1
ATOM 1038 C CA . ILE A 1 134 ? 8.569 0.577 -0.244 1.00 76.06 134 ILE A CA 1
ATOM 1039 C C . ILE A 1 134 ? 8.582 0.038 1.179 1.00 76.06 134 ILE A C 1
ATOM 1041 O O . ILE A 1 134 ? 7.790 0.499 1.990 1.00 76.06 134 ILE A O 1
ATOM 1045 N N . ALA A 1 135 ? 9.524 -0.832 1.552 1.00 74.56 135 ALA A N 1
ATOM 1046 C CA . ALA A 1 135 ? 9.609 -1.371 2.914 1.00 74.56 135 ALA A CA 1
ATOM 1047 C C . ALA A 1 135 ? 9.714 -0.282 4.012 1.00 74.56 135 ALA A C 1
ATOM 1049 O O . ALA A 1 135 ? 9.261 -0.489 5.145 1.00 74.56 135 ALA A O 1
ATOM 1050 N N . SER A 1 136 ? 10.223 0.911 3.678 1.00 76.38 136 SER A N 1
ATOM 1051 C CA . SER A 1 136 ? 10.251 2.067 4.583 1.00 76.38 136 SER A CA 1
ATOM 105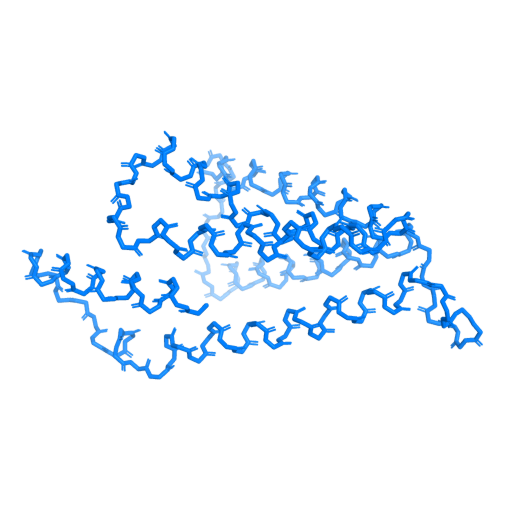2 C C . SER A 1 136 ? 8.860 2.605 4.973 1.00 76.38 136 SER A C 1
ATOM 1054 O O . SER A 1 136 ? 8.749 3.289 5.998 1.00 76.38 136 SER A O 1
ATOM 1056 N N . TYR A 1 137 ? 7.779 2.239 4.258 1.00 78.50 137 TYR A N 1
ATOM 1057 C CA . TYR A 1 137 ? 6.403 2.635 4.601 1.00 78.50 137 TYR A CA 1
ATOM 1058 C C . TYR A 1 137 ? 6.060 2.271 6.050 1.00 78.50 137 TYR A C 1
ATOM 1060 O O . TYR A 1 137 ? 5.345 3.010 6.722 1.00 78.50 137 TYR A O 1
ATOM 1068 N N . SER A 1 138 ? 6.603 1.1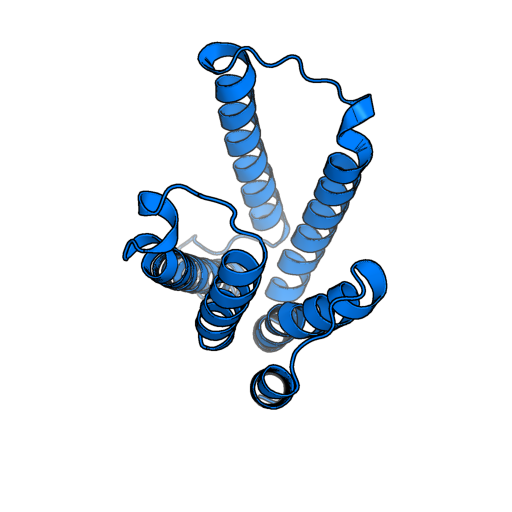58 6.560 1.00 76.00 138 SER A N 1
ATOM 1069 C CA . SER A 1 138 ? 6.365 0.692 7.931 1.00 76.00 138 SER A CA 1
ATOM 1070 C C . SER A 1 138 ? 6.883 1.689 8.973 1.00 76.00 138 SER A C 1
ATOM 1072 O O . SER A 1 138 ? 6.252 1.910 10.006 1.00 76.00 138 SER A O 1
ATOM 1074 N N . VAL A 1 139 ? 8.014 2.338 8.684 1.00 74.56 139 VAL A N 1
ATOM 1075 C CA . VAL A 1 139 ? 8.610 3.376 9.534 1.00 74.56 139 VAL A CA 1
ATOM 1076 C C . VAL A 1 139 ? 7.785 4.654 9.459 1.00 74.56 139 VAL A C 1
ATOM 1078 O O . VAL A 1 139 ? 7.423 5.220 10.490 1.00 74.56 139 VAL A O 1
ATOM 1081 N N . VAL A 1 140 ? 7.452 5.089 8.242 1.00 79.69 140 VAL A N 1
ATOM 1082 C CA . VAL A 1 140 ? 6.640 6.291 8.011 1.00 79.69 140 VAL A CA 1
ATOM 1083 C C . VAL A 1 140 ? 5.271 6.144 8.678 1.00 79.69 140 VAL A C 1
ATOM 1085 O O . VAL A 1 140 ? 4.835 7.049 9.385 1.00 79.69 140 VAL A O 1
ATOM 1088 N N . SER A 1 141 ? 4.633 4.979 8.553 1.00 78.81 141 SER A N 1
ATOM 1089 C CA . SER A 1 141 ? 3.359 4.658 9.202 1.00 78.81 141 SER A CA 1
ATOM 1090 C C . SER A 1 141 ? 3.462 4.685 10.728 1.00 78.81 141 SER A C 1
ATOM 1092 O O . SER A 1 141 ? 2.563 5.204 11.386 1.00 78.81 141 SER A O 1
ATOM 1094 N N . ALA A 1 142 ? 4.553 4.177 11.312 1.00 72.94 142 ALA A N 1
ATOM 1095 C CA . ALA A 1 142 ? 4.768 4.239 12.759 1.00 72.94 142 ALA A CA 1
ATOM 1096 C C . ALA A 1 142 ? 4.909 5.691 13.257 1.00 72.94 142 ALA A C 1
ATOM 1098 O O . ALA A 1 142 ? 4.333 6.058 14.284 1.00 72.94 142 ALA A O 1
ATOM 1099 N N . ILE A 1 143 ? 5.626 6.535 12.507 1.00 78.12 143 ILE A N 1
ATOM 1100 C CA . ILE A 1 143 ? 5.779 7.965 12.812 1.00 78.12 143 ILE A CA 1
ATOM 1101 C C . ILE A 1 143 ? 4.434 8.689 12.684 1.00 78.12 143 ILE A C 1
ATOM 1103 O O . ILE A 1 143 ? 4.036 9.417 13.595 1.00 78.12 143 ILE A O 1
ATOM 1107 N N . LEU A 1 144 ? 3.707 8.472 11.584 1.00 77.25 144 LEU A N 1
ATOM 1108 C CA . LEU A 1 144 ? 2.398 9.085 11.363 1.00 77.25 144 LEU A CA 1
ATOM 1109 C C . LEU A 1 144 ? 1.378 8.640 12.415 1.00 77.25 144 LEU A C 1
ATOM 1111 O O . LEU A 1 144 ? 0.628 9.489 12.894 1.00 77.25 144 LEU A O 1
ATOM 1115 N N . SER A 1 145 ? 1.379 7.366 12.833 1.00 77.69 145 SER A N 1
ATOM 1116 C CA . SER A 1 145 ? 0.506 6.896 13.920 1.00 77.69 145 SER A CA 1
ATOM 1117 C C . SER A 1 145 ? 0.779 7.660 15.217 1.00 77.69 145 SER A C 1
ATOM 1119 O O . SER A 1 145 ? -0.140 8.146 15.881 1.00 77.69 145 SER A O 1
ATOM 1121 N N . HIS A 1 146 ? 2.056 7.878 15.539 1.00 72.31 146 HIS A N 1
ATOM 1122 C CA . HIS A 1 146 ? 2.432 8.641 16.723 1.00 72.31 146 HIS A CA 1
ATOM 1123 C C . HIS A 1 146 ? 1.966 10.106 16.659 1.00 72.31 146 HIS A C 1
ATOM 1125 O O . HIS A 1 146 ? 1.507 10.651 17.663 1.00 72.31 146 HIS A O 1
ATOM 1131 N N . ILE A 1 147 ? 2.038 10.737 15.483 1.00 78.44 147 ILE A N 1
ATOM 1132 C CA . ILE A 1 147 ? 1.632 12.137 15.289 1.00 78.44 147 ILE A CA 1
ATOM 1133 C C . ILE A 1 147 ? 0.101 12.286 15.298 1.00 78.44 147 ILE A C 1
ATOM 1135 O O . ILE A 1 147 ? -0.423 13.161 15.990 1.00 78.44 147 ILE A O 1
ATOM 1139 N N . PHE A 1 148 ? -0.622 11.447 14.550 1.00 79.31 148 PHE A N 1
ATOM 1140 C CA . PHE A 1 148 ? -2.067 11.588 14.335 1.00 79.31 148 PHE A CA 1
ATOM 1141 C C . PHE A 1 148 ? -2.918 10.900 15.404 1.00 79.31 148 PHE A C 1
ATOM 1143 O O . PHE A 1 148 ? -3.874 11.502 15.894 1.00 79.31 148 PHE A O 1
ATOM 1150 N N . LEU A 1 149 ? -2.583 9.664 15.785 1.00 74.50 149 LEU A N 1
ATOM 1151 C CA . LEU A 1 149 ? -3.346 8.892 16.772 1.00 74.50 149 LEU A CA 1
ATOM 1152 C C . LEU A 1 149 ? -2.832 9.083 18.208 1.00 74.50 149 LEU A C 1
ATOM 1154 O O . LEU A 1 149 ? -3.490 8.652 19.154 1.00 74.50 149 LEU A O 1
ATOM 1158 N N . LYS A 1 150 ? -1.685 9.762 18.393 1.00 68.75 150 LYS A N 1
ATOM 1159 C CA . LYS A 1 150 ? -1.014 9.954 19.696 1.00 68.75 150 LYS A CA 1
ATOM 1160 C C . LYS A 1 150 ? -0.770 8.638 20.441 1.00 68.75 150 LYS A C 1
ATOM 1162 O O . LYS A 1 150 ? -0.734 8.610 21.676 1.00 68.75 150 LYS A O 1
ATOM 1167 N N . GLU A 1 151 ? -0.594 7.545 19.703 1.00 63.38 151 GLU A N 1
ATOM 1168 C CA . GLU A 1 151 ? -0.315 6.240 20.288 1.00 63.38 151 GLU A CA 1
ATOM 1169 C C . GLU A 1 151 ? 1.030 6.271 21.018 1.00 63.38 151 GLU A C 1
ATOM 1171 O O . GLU A 1 151 ? 2.081 6.568 20.440 1.00 63.38 151 GLU A O 1
ATOM 1176 N N . ARG A 1 152 ? 1.011 5.966 22.320 1.00 58.31 152 ARG A N 1
ATOM 1177 C CA . ARG A 1 152 ? 2.238 5.746 23.089 1.00 58.31 1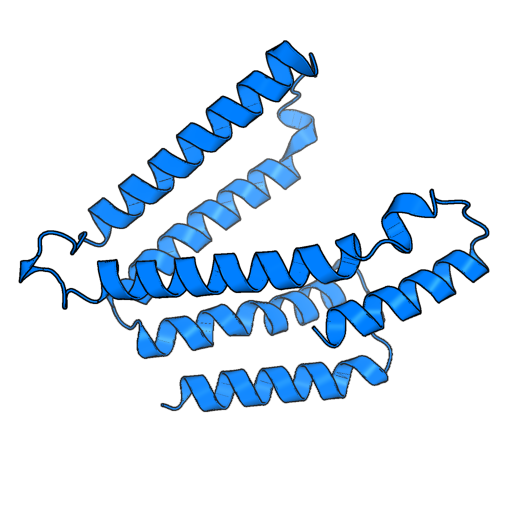52 ARG A CA 1
ATOM 1178 C C . ARG A 1 152 ? 2.685 4.306 22.885 1.00 58.31 152 ARG A C 1
ATOM 1180 O O . ARG A 1 152 ? 2.215 3.410 23.584 1.00 58.31 152 ARG A O 1
ATOM 1187 N N . LEU A 1 153 ? 3.611 4.091 21.956 1.00 61.88 153 LEU A N 1
ATOM 1188 C CA . LEU A 1 153 ? 4.286 2.803 21.837 1.00 61.88 153 LEU A CA 1
ATOM 1189 C C . LEU A 1 153 ? 5.046 2.504 23.136 1.00 61.88 153 LEU A C 1
ATOM 1191 O O . LEU A 1 153 ? 5.815 3.324 23.640 1.00 61.88 153 LEU A O 1
ATOM 1195 N N . SER A 1 154 ? 4.833 1.310 23.689 1.00 66.31 154 SER A N 1
ATOM 1196 C CA . SER A 1 154 ? 5.644 0.806 24.799 1.00 66.31 154 SER A CA 1
ATOM 1197 C C . SER A 1 154 ? 7.128 0.800 24.410 1.00 66.31 154 SER A C 1
ATOM 1199 O O . SER A 1 154 ? 7.478 0.509 23.266 1.00 66.31 154 SER A O 1
ATOM 1201 N N . ALA A 1 155 ? 8.029 1.038 25.368 1.00 69.94 155 ALA A N 1
ATOM 1202 C CA . ALA A 1 155 ? 9.481 1.059 25.133 1.00 69.94 155 ALA A CA 1
ATOM 1203 C C . ALA A 1 155 ? 10.018 -0.212 24.426 1.00 69.94 155 ALA A C 1
ATOM 1205 O O . ALA A 1 155 ? 11.072 -0.191 23.800 1.00 69.94 155 ALA A O 1
ATOM 1206 N N . LYS A 1 156 ? 9.262 -1.316 24.491 1.00 72.00 156 LYS A N 1
ATOM 1207 C CA . LYS A 1 156 ? 9.564 -2.626 23.897 1.00 72.00 156 LYS A CA 1
ATOM 1208 C C . LYS A 1 156 ? 9.468 -2.668 22.366 1.00 72.00 156 LYS A C 1
ATOM 1210 O O . LYS A 1 156 ? 10.066 -3.550 21.761 1.00 72.00 156 LYS A O 1
ATOM 1215 N N . TYR A 1 157 ? 8.746 -1.736 21.742 1.00 69.75 157 TYR A N 1
ATOM 1216 C CA . TYR A 1 157 ? 8.556 -1.704 20.286 1.00 69.75 157 TYR A CA 1
ATOM 1217 C C . TYR A 1 157 ? 9.685 -0.970 19.551 1.00 69.75 157 TYR A C 1
ATOM 1219 O O . TYR A 1 157 ? 10.036 -1.338 18.432 1.00 69.75 157 TYR A O 1
ATOM 1227 N N . TYR A 1 158 ? 10.309 0.017 20.199 1.00 75.88 158 TYR A N 1
ATOM 1228 C CA . TYR A 1 158 ? 11.418 0.797 19.643 1.00 75.88 158 TYR A CA 1
ATOM 1229 C C . TYR A 1 158 ? 12.617 -0.033 19.145 1.00 75.88 158 TYR A C 1
ATOM 1231 O O . TYR A 1 158 ? 13.075 0.247 18.038 1.00 75.88 158 TYR A O 1
ATOM 1239 N N . PRO A 1 159 ? 13.123 -1.067 19.855 1.00 79.25 159 PRO 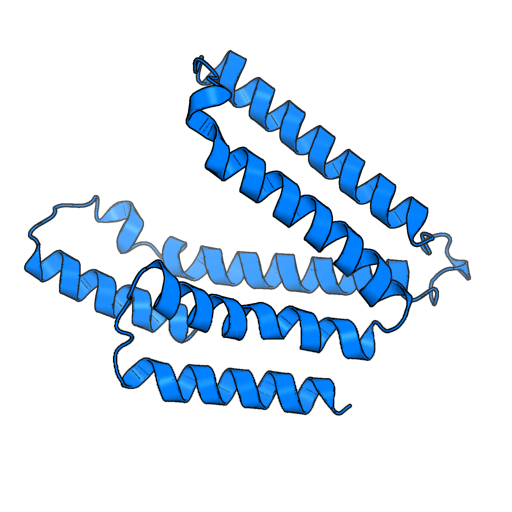A N 1
ATOM 1240 C CA . PRO A 1 159 ? 14.226 -1.879 19.332 1.00 79.25 159 PRO A CA 1
ATOM 1241 C C . PRO A 1 159 ? 13.831 -2.691 18.092 1.00 79.25 159 PRO A C 1
ATOM 1243 O O . PRO A 1 159 ? 14.657 -2.896 17.208 1.00 79.25 159 PRO A O 1
ATOM 1246 N N . VAL A 1 160 ? 12.567 -3.118 17.989 1.00 77.62 160 VAL A N 1
ATOM 1247 C CA . VAL A 1 160 ? 12.064 -3.839 16.809 1.00 77.62 160 VAL A CA 1
ATOM 1248 C C . VAL A 1 160 ? 11.976 -2.897 15.611 1.00 77.62 160 VAL A C 1
ATOM 1250 O O . VAL A 1 160 ? 12.405 -3.258 14.521 1.00 77.62 160 VAL A O 1
ATOM 1253 N N . ILE A 1 161 ? 11.477 -1.676 15.819 1.00 76.06 161 ILE A N 1
ATOM 1254 C CA . ILE A 1 161 ? 11.420 -0.644 14.775 1.00 76.06 161 ILE A CA 1
ATOM 1255 C C . ILE A 1 161 ? 12.830 -0.279 14.305 1.00 76.06 161 ILE A C 1
ATOM 1257 O O . ILE A 1 161 ? 13.065 -0.202 13.104 1.00 76.06 161 ILE A O 1
ATOM 1261 N N . LEU A 1 162 ? 13.782 -0.117 15.228 1.00 80.31 162 LEU A N 1
ATOM 1262 C CA . LEU A 1 162 ? 15.177 0.165 14.892 1.00 80.31 162 LEU A CA 1
ATOM 1263 C C . LEU A 1 162 ? 15.797 -0.959 14.048 1.00 80.31 162 LEU A C 1
ATOM 1265 O O . LEU A 1 162 ? 16.480 -0.682 13.069 1.00 80.31 162 LEU A O 1
ATOM 1269 N N . LEU A 1 163 ? 15.525 -2.221 14.390 1.00 81.56 163 LEU A N 1
ATOM 1270 C CA . LEU A 1 163 ? 16.002 -3.373 13.622 1.00 81.56 163 LEU A CA 1
ATOM 1271 C C . LEU A 1 163 ? 15.409 -3.400 12.207 1.00 81.56 163 LEU A C 1
ATOM 1273 O O . LEU A 1 163 ? 16.136 -3.654 11.251 1.00 81.56 163 LEU A O 1
ATOM 1277 N N . VAL A 1 164 ? 14.117 -3.088 12.062 1.00 79.19 164 VAL A N 1
ATOM 1278 C CA . VAL A 1 164 ? 13.474 -2.945 10.744 1.00 79.19 164 VAL A CA 1
ATOM 1279 C C . VAL A 1 164 ? 14.117 -1.806 9.951 1.00 79.19 164 VAL A C 1
ATOM 1281 O O . VAL A 1 164 ? 14.441 -2.002 8.786 1.00 79.19 164 VAL A O 1
ATOM 1284 N N . MET A 1 165 ? 14.371 -0.653 10.579 1.00 78.81 165 MET A N 1
ATOM 1285 C CA . MET A 1 165 ? 15.039 0.478 9.923 1.00 78.81 165 MET A CA 1
ATOM 1286 C C . MET A 1 165 ? 16.432 0.110 9.414 1.00 78.81 165 MET A C 1
ATOM 1288 O O . MET A 1 165 ? 16.776 0.453 8.290 1.00 78.81 165 MET A O 1
ATOM 1292 N N . ILE A 1 166 ? 17.219 -0.604 10.224 1.00 82.75 166 ILE A N 1
ATOM 1293 C CA . ILE A 1 166 ? 18.549 -1.076 9.825 1.00 82.75 166 ILE A CA 1
ATOM 1294 C C . ILE A 1 166 ? 18.432 -2.049 8.649 1.00 82.75 166 ILE A C 1
ATOM 1296 O O . ILE A 1 166 ? 19.182 -1.920 7.691 1.00 82.75 166 ILE A O 1
ATOM 1300 N N . GLY A 1 167 ? 17.479 -2.984 8.687 1.00 76.62 167 GLY A N 1
ATOM 1301 C CA . GLY A 1 167 ? 17.251 -3.922 7.586 1.00 76.62 167 GLY A CA 1
ATOM 1302 C C . GLY A 1 167 ? 16.902 -3.218 6.274 1.00 76.62 167 GLY A C 1
ATOM 1303 O O . GLY A 1 167 ? 17.509 -3.505 5.248 1.00 76.62 167 GLY A O 1
ATOM 1304 N N . VAL A 1 168 ? 15.981 -2.252 6.318 1.00 76.81 168 VAL A N 1
ATOM 1305 C CA . VAL A 1 168 ? 15.613 -1.438 5.149 1.00 76.81 168 VAL A CA 1
ATOM 1306 C C . VAL A 1 168 ? 16.807 -0.633 4.636 1.00 76.81 168 VAL A C 1
ATOM 1308 O O . VAL A 1 168 ? 17.032 -0.575 3.433 1.00 76.81 168 VAL A O 1
ATOM 1311 N N . PHE A 1 169 ? 17.595 -0.044 5.537 1.00 77.81 169 PHE A N 1
ATOM 1312 C CA . PHE A 1 169 ? 18.770 0.742 5.169 1.00 77.81 169 PHE A CA 1
ATOM 1313 C C . PHE A 1 169 ? 19.851 -0.107 4.494 1.00 77.81 169 PHE A C 1
ATOM 1315 O O . PHE A 1 169 ? 20.389 0.304 3.475 1.00 77.81 169 PHE A O 1
ATOM 1322 N N . VAL A 1 170 ? 20.136 -1.301 5.023 1.00 79.44 170 VAL A N 1
ATOM 1323 C CA . VAL A 1 170 ? 21.119 -2.224 4.435 1.00 79.44 170 VAL A CA 1
ATOM 1324 C C . VAL A 1 170 ? 20.661 -2.708 3.060 1.00 79.44 170 VAL A C 1
ATOM 1326 O O . VAL A 1 170 ? 21.456 -2.683 2.131 1.00 79.44 170 VAL A O 1
ATOM 1329 N N . LEU A 1 171 ? 19.385 -3.080 2.911 1.00 74.31 171 LEU A N 1
ATOM 1330 C CA . LEU A 1 171 ? 18.832 -3.492 1.616 1.00 74.31 171 LEU A CA 1
ATOM 1331 C C . LEU A 1 171 ? 18.813 -2.353 0.588 1.00 74.31 171 LEU A C 1
ATOM 1333 O O . LEU A 1 171 ? 18.900 -2.619 -0.598 1.00 74.31 171 LEU A O 1
ATOM 1337 N N . GLY A 1 172 ? 18.692 -1.097 1.028 1.00 64.38 172 GLY A N 1
ATOM 1338 C CA . GLY A 1 172 ? 18.749 0.078 0.152 1.00 64.38 172 GLY A CA 1
ATOM 1339 C C . GLY A 1 172 ? 20.158 0.540 -0.219 1.00 64.38 172 GLY A C 1
ATOM 1340 O O . GLY A 1 172 ? 20.286 1.496 -0.980 1.00 64.38 172 GLY A O 1
ATOM 1341 N N . MET A 1 173 ? 21.199 -0.072 0.351 1.00 67.31 173 MET A N 1
ATOM 1342 C CA . MET A 1 173 ? 22.601 0.225 0.040 1.00 67.31 173 MET A CA 1
ATOM 1343 C C . MET A 1 173 ? 23.233 -0.759 -0.955 1.00 67.31 173 MET A C 1
ATOM 1345 O O . MET A 1 173 ? 24.350 -0.491 -1.405 1.00 67.31 173 MET A O 1
ATOM 1349 N N . GLU A 1 174 ? 22.563 -1.873 -1.260 1.00 52.44 174 GLU A N 1
ATOM 1350 C CA . GLU A 1 174 ? 22.920 -2.785 -2.361 1.00 52.44 174 GLU A CA 1
ATOM 1351 C C . GLU A 1 174 ? 22.278 -2.329 -3.676 1.00 52.44 174 GLU A C 1
ATOM 1353 O O . GLU A 1 174 ? 22.978 -2.412 -4.712 1.00 52.44 174 GLU A O 1
#

Secondary structure (DSSP, 8-state):
-HHHHHHHHHHHHHHHHHT----HHHHSSTHHHHHHHHHHHHHHHHHHHHHHHHSSTTGGGT----HHHHHHHHHHHHHHHHHHHHHIIIIIS-----GGG-HHHHHHHHHHHHHHHHHHHHHHH-HHHHHHHHHTHHHHHHHHHHHHT-----TTTHHHHHHHHHHHHHHT--

Foldseek 3Di:
DVVLVVCLVVVVVVCVVVVDPDPCVVSVDPCSVVVVVVCVVVVVVVLVLLLVQQVCPCVVVVSNDDLVRVLVVVVVVVVVVVVVVVCCCCPVVVDDDDVVVCVVVVVVVVVVNVVSNVLSVCCNPPVQQSVLVVLCVVVVVVVVCCVPVVDDDDPVCVVVSVVSVVVSVVSNVD

Sequence (174 aa):
MLLAVFEKVDGDKQRALEKHKSDAKYITGAVAIFLPILYAIIDGVTSFLDGLVLDGKFADYGWALSEYEANISYELTFLACALGALFYLLVIRKQKIRLWDEKPKLAGALCETAGQFTYVFAMADTPVLAAPMIASYSVVSAILSHIFLKERLSAKYYPVILLVMIGVFVLGME

pLDDT: mean 74.0, std 10.64, range [46.69, 90.38]